Protein AF-A0A2R6S3F4-F1 (afdb_monomer_lite)

pLDDT: mean 71.18, std 17.26, range [42.47, 95.56]

Radius of gyration: 35.13 Å; chains: 1; bounding box: 87×51×74 Å

Organism: NCBI:txid98765

Structure (mmCIF, N/CA/C/O backbone):
data_AF-A0A2R6S3F4-F1
#
_entry.id   AF-A0A2R6S3F4-F1
#
loop_
_atom_site.group_PDB
_atom_site.id
_atom_site.type_symbol
_atom_site.label_atom_id
_atom_site.label_alt_id
_atom_site.label_comp_id
_atom_site.label_asym_id
_atom_site.label_entity_id
_atom_site.label_seq_id
_atom_site.pdbx_PDB_ins_code
_atom_site.Cartn_x
_atom_site.Cartn_y
_atom_site.Cartn_z
_atom_site.occupancy
_atom_site.B_iso_or_equiv
_atom_site.auth_seq_id
_atom_site.auth_comp_id
_atom_site.auth_asym_id
_atom_site.auth_atom_id
_atom_site.pdbx_PDB_model_num
ATOM 1 N N . MET A 1 1 ? -9.128 -18.651 44.491 1.00 47.34 1 MET A N 1
ATOM 2 C CA . MET A 1 1 ? -7.875 -19.190 45.064 1.00 47.34 1 MET A CA 1
ATOM 3 C C . MET A 1 1 ? -7.322 -20.250 44.126 1.00 47.34 1 MET A C 1
ATOM 5 O O . MET A 1 1 ? -7.982 -21.267 43.969 1.00 47.34 1 MET A O 1
ATOM 9 N N . ARG A 1 2 ? -6.180 -19.980 43.480 1.00 47.69 2 ARG A N 1
ATOM 10 C CA . ARG A 1 2 ? -5.185 -20.945 42.964 1.00 47.69 2 ARG A CA 1
ATOM 11 C C . ARG A 1 2 ? -4.069 -20.136 42.293 1.00 47.69 2 ARG A C 1
ATOM 13 O O . ARG A 1 2 ? -4.040 -19.945 41.086 1.00 47.69 2 ARG A O 1
ATOM 20 N N . ALA A 1 3 ? -3.224 -19.573 43.148 1.00 48.88 3 ALA A N 1
ATOM 21 C CA . ALA A 1 3 ? -1.891 -19.110 42.804 1.00 48.88 3 ALA A CA 1
ATOM 22 C C . ALA A 1 3 ? -0.954 -20.309 42.968 1.00 48.88 3 ALA A C 1
ATOM 24 O O . ALA A 1 3 ? -1.035 -20.921 44.026 1.00 48.88 3 ALA A O 1
ATOM 25 N N . THR A 1 4 ? -0.146 -20.630 41.949 1.00 57.09 4 THR A N 1
ATOM 26 C CA . THR A 1 4 ? 1.167 -21.321 42.016 1.00 57.09 4 THR A CA 1
ATOM 27 C C . THR A 1 4 ? 1.504 -21.925 40.651 1.00 57.09 4 THR A C 1
ATOM 29 O O . THR A 1 4 ? 1.215 -23.095 40.428 1.00 57.09 4 THR A O 1
ATOM 32 N N . THR A 1 5 ? 2.113 -21.142 39.754 1.00 52.09 5 THR A N 1
ATOM 33 C CA . THR A 1 5 ? 2.973 -21.645 38.650 1.00 52.09 5 THR A CA 1
ATOM 34 C C . THR A 1 5 ? 3.764 -20.503 37.991 1.00 52.09 5 THR A C 1
ATOM 36 O O . THR A 1 5 ? 3.994 -20.466 36.790 1.00 52.09 5 THR A O 1
ATOM 39 N N . ILE A 1 6 ? 4.205 -19.541 38.799 1.00 55.09 6 ILE A N 1
ATOM 40 C CA . ILE A 1 6 ? 5.347 -18.677 38.475 1.00 55.09 6 ILE A CA 1
ATOM 41 C C . ILE A 1 6 ? 6.518 -19.307 39.245 1.00 55.09 6 ILE A C 1
ATOM 43 O O . ILE A 1 6 ? 6.277 -19.818 40.335 1.00 55.09 6 ILE A O 1
ATOM 47 N N . ILE A 1 7 ? 7.748 -19.260 38.718 1.00 55.75 7 ILE A N 1
ATOM 48 C CA . ILE A 1 7 ? 9.002 -19.842 39.264 1.00 55.75 7 ILE A CA 1
ATOM 49 C C . ILE A 1 7 ? 9.373 -21.214 38.653 1.00 55.75 7 ILE A C 1
ATOM 51 O O . ILE A 1 7 ? 9.397 -22.218 39.355 1.00 55.75 7 ILE A O 1
ATOM 55 N N . SER A 1 8 ? 9.706 -21.292 37.354 1.00 51.81 8 SER A N 1
ATOM 56 C CA . SER A 1 8 ? 10.643 -22.345 36.880 1.00 51.81 8 SER A CA 1
ATOM 57 C C . SER A 1 8 ? 11.228 -22.185 35.465 1.00 51.81 8 SER A C 1
ATOM 59 O O . SER A 1 8 ? 11.649 -23.165 34.864 1.00 51.81 8 SER A O 1
ATOM 61 N N . THR A 1 9 ? 11.280 -20.988 34.876 1.00 49.00 9 THR A N 1
ATOM 62 C CA . THR A 1 9 ? 11.873 -20.826 33.524 1.00 49.00 9 THR A CA 1
ATOM 63 C C . THR A 1 9 ? 12.786 -19.608 33.394 1.00 49.00 9 THR A C 1
ATOM 65 O O . THR A 1 9 ? 13.054 -19.142 32.295 1.00 49.00 9 THR A O 1
ATOM 68 N N . PHE A 1 10 ? 13.314 -19.108 34.516 1.00 51.91 10 PHE A N 1
ATOM 69 C CA . PHE A 1 10 ? 14.198 -17.933 34.554 1.00 51.91 10 PHE A CA 1
ATOM 70 C C . PHE A 1 10 ? 15.705 -18.255 34.618 1.00 51.91 10 PHE A C 1
ATOM 72 O O . PHE A 1 10 ? 16.502 -17.342 34.797 1.00 51.91 10 PHE A O 1
ATOM 79 N N . CYS A 1 11 ? 16.127 -19.520 34.491 1.00 51.44 11 CYS A N 1
ATOM 80 C CA . CYS A 1 11 ? 17.482 -19.912 34.915 1.00 51.44 11 CYS A CA 1
ATOM 81 C C . CYS A 1 11 ? 18.413 -20.539 33.872 1.00 51.44 11 CYS A C 1
ATOM 83 O O . CYS A 1 11 ? 19.518 -20.917 34.246 1.00 51.44 11 CYS A O 1
ATOM 85 N N . VAL A 1 12 ? 18.055 -20.669 32.592 1.00 51.59 12 VAL A N 1
ATOM 86 C CA . VAL A 1 12 ? 18.976 -21.322 31.643 1.00 51.59 12 VAL A CA 1
ATOM 87 C C . VAL A 1 12 ? 18.868 -20.724 30.246 1.00 51.59 12 VAL A C 1
ATOM 89 O O . VAL A 1 12 ? 18.217 -21.307 29.394 1.00 51.59 12 VAL A O 1
ATOM 92 N N . LEU A 1 13 ? 19.494 -19.566 30.009 1.00 50.88 13 LEU A N 1
ATOM 93 C CA . LEU A 1 13 ? 20.331 -19.351 28.811 1.00 50.88 13 LEU A CA 1
ATOM 94 C C . LEU A 1 13 ? 21.096 -18.015 28.867 1.00 50.88 13 LEU A C 1
ATOM 96 O O . LEU A 1 13 ? 21.152 -17.244 27.915 1.00 50.88 13 LEU A O 1
ATOM 100 N N . ALA A 1 14 ? 21.736 -17.746 30.003 1.00 51.44 14 ALA A N 1
ATOM 101 C CA . ALA A 1 14 ? 22.893 -16.865 30.034 1.00 51.44 14 ALA A CA 1
ATOM 102 C C . ALA A 1 14 ? 24.085 -17.640 29.454 1.00 51.44 14 ALA A C 1
ATOM 104 O O . ALA A 1 14 ? 24.855 -18.226 30.204 1.00 51.44 14 ALA A O 1
ATOM 105 N N . CYS A 1 15 ? 24.216 -17.698 28.128 1.00 47.31 15 CYS A N 1
ATOM 106 C CA . CYS A 1 15 ? 25.413 -18.227 27.481 1.00 47.31 15 CYS A CA 1
ATOM 107 C C . CYS A 1 15 ? 25.662 -17.538 26.133 1.00 47.31 15 CYS A C 1
ATOM 109 O O . CYS A 1 15 ? 24.818 -17.560 25.245 1.00 47.31 15 CYS A O 1
ATOM 111 N N . THR A 1 16 ? 26.890 -17.020 26.009 1.00 51.84 16 THR A N 1
ATOM 112 C CA . THR A 1 16 ? 27.697 -16.902 24.778 1.00 51.84 16 THR A CA 1
ATOM 113 C C . THR A 1 16 ? 27.259 -15.823 23.778 1.00 51.84 16 THR A C 1
ATOM 115 O O . THR A 1 16 ? 26.346 -16.024 22.994 1.00 51.84 16 THR A O 1
ATOM 118 N N . ILE A 1 17 ? 27.801 -14.599 23.826 1.00 55.69 17 ILE A N 1
ATOM 119 C CA . ILE A 1 17 ? 29.176 -14.215 23.430 1.00 55.69 17 ILE A CA 1
ATOM 120 C C . ILE A 1 17 ? 29.493 -14.688 22.007 1.00 55.69 17 ILE A C 1
ATOM 122 O O . ILE A 1 17 ? 29.961 -15.809 21.837 1.00 55.69 17 ILE A O 1
ATOM 126 N N . TYR A 1 18 ? 29.320 -13.815 21.009 1.00 45.59 18 TYR A N 1
ATOM 127 C CA . TYR A 1 18 ? 30.178 -13.828 19.820 1.00 45.59 18 TYR A CA 1
ATOM 128 C C . TYR A 1 18 ? 30.114 -12.490 19.065 1.00 45.59 18 TYR A C 1
ATOM 130 O O . TYR A 1 18 ? 29.197 -12.233 18.291 1.00 45.59 18 TYR A O 1
ATOM 138 N N . SER A 1 19 ? 31.114 -11.637 19.291 1.00 57.56 19 SER A N 1
ATOM 139 C CA . SER A 1 19 ? 31.492 -10.566 18.363 1.00 57.56 19 SER A CA 1
ATOM 140 C C . SER A 1 19 ? 32.632 -11.076 17.486 1.00 57.56 19 SER A C 1
ATOM 142 O O . SER A 1 19 ? 33.604 -11.591 18.041 1.00 57.56 19 SER A O 1
ATOM 144 N N . PRO A 1 20 ? 32.619 -10.842 16.167 1.00 51.84 20 PRO A N 1
ATOM 145 C CA . PRO A 1 20 ? 33.845 -10.7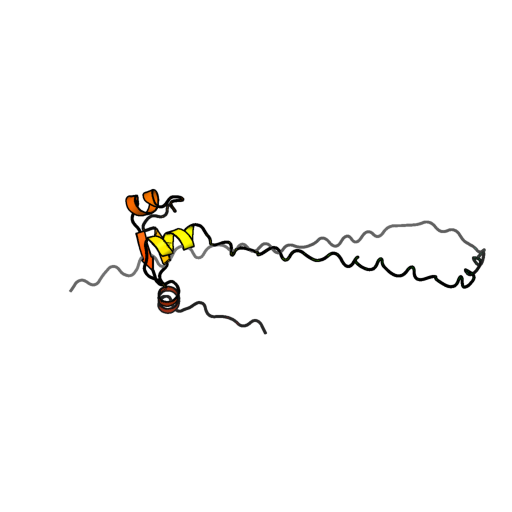96 15.395 1.00 51.84 20 PRO A CA 1
ATOM 146 C C . PRO A 1 20 ? 34.163 -9.346 15.018 1.00 51.84 20 PRO A C 1
ATOM 148 O O . PRO A 1 20 ? 33.474 -8.706 14.226 1.00 51.84 20 PRO A O 1
ATOM 151 N N . ALA A 1 21 ? 35.239 -8.838 15.618 1.00 51.12 21 ALA A N 1
ATOM 152 C CA . ALA A 1 21 ? 35.952 -7.661 15.156 1.00 51.12 21 ALA A CA 1
ATOM 153 C C . ALA A 1 21 ? 36.703 -8.017 13.864 1.00 51.12 21 ALA A C 1
ATOM 155 O O . ALA A 1 21 ? 37.584 -8.878 13.868 1.00 51.12 21 ALA A O 1
ATOM 156 N N . SER A 1 22 ? 36.370 -7.355 12.760 1.00 48.06 22 SER A N 1
ATOM 157 C CA . SER A 1 22 ? 37.106 -7.493 11.503 1.00 48.06 22 SER A CA 1
ATOM 158 C C . SER A 1 22 ? 38.378 -6.649 11.564 1.00 48.06 22 SER A C 1
ATOM 160 O O . SER A 1 22 ? 38.360 -5.447 11.306 1.00 48.06 22 SER A O 1
ATOM 162 N N . ALA A 1 23 ? 39.486 -7.289 11.933 1.00 50.88 23 ALA A N 1
ATOM 163 C CA . ALA A 1 23 ? 40.829 -6.744 11.798 1.00 50.88 23 ALA A CA 1
ATOM 164 C C . ALA A 1 23 ? 41.234 -6.710 10.312 1.00 50.88 23 ALA A C 1
ATOM 166 O O . ALA A 1 23 ? 41.265 -7.744 9.646 1.00 50.88 23 ALA A O 1
ATOM 167 N N . LEU A 1 24 ? 41.557 -5.525 9.789 1.00 53.56 24 LEU A N 1
ATOM 168 C CA . LEU A 1 24 ? 42.214 -5.369 8.489 1.00 53.56 24 LEU A CA 1
ATOM 169 C C . LEU A 1 24 ? 43.731 -5.560 8.667 1.00 53.56 24 LEU A C 1
ATOM 171 O O . LEU A 1 24 ? 44.308 -4.945 9.567 1.00 53.56 24 LEU A O 1
ATOM 175 N N . PRO A 1 25 ? 44.402 -6.378 7.837 1.00 49.38 25 PRO A N 1
ATOM 176 C CA . PRO A 1 25 ? 45.842 -6.553 7.931 1.00 49.38 25 PRO A CA 1
ATOM 177 C C . PRO A 1 25 ? 46.584 -5.330 7.377 1.00 49.38 25 PRO A C 1
ATOM 179 O O . PRO A 1 25 ? 46.492 -4.995 6.195 1.00 49.38 25 PRO A O 1
ATOM 182 N N . SER A 1 26 ? 47.370 -4.700 8.252 1.00 50.59 26 SER A N 1
ATOM 183 C CA . SER A 1 26 ? 48.486 -3.825 7.894 1.00 50.59 26 SER A CA 1
ATOM 184 C C . SER A 1 26 ? 49.484 -4.600 7.045 1.00 50.59 26 SER A C 1
ATOM 186 O O . SER A 1 26 ? 50.165 -5.491 7.551 1.00 50.59 26 SER A O 1
ATOM 188 N N . ASN A 1 27 ? 49.612 -4.247 5.768 1.00 48.81 27 ASN A N 1
ATOM 189 C CA . ASN A 1 27 ? 50.694 -4.769 4.945 1.00 48.81 27 ASN A CA 1
ATOM 190 C C . ASN A 1 27 ? 51.917 -3.855 5.071 1.00 48.81 27 ASN A C 1
ATOM 192 O O . ASN A 1 27 ? 52.146 -2.941 4.279 1.00 48.81 27 ASN A O 1
ATOM 196 N N . SER A 1 28 ? 52.685 -4.109 6.128 1.00 55.12 28 SER A N 1
ATOM 197 C CA . SER A 1 28 ? 54.033 -3.590 6.339 1.00 55.12 28 SER A CA 1
ATOM 198 C C . SER A 1 28 ? 55.013 -4.390 5.478 1.00 55.12 28 SER A C 1
ATOM 200 O O . SER A 1 28 ? 55.577 -5.384 5.925 1.00 55.12 28 SER A O 1
ATOM 202 N N . GLY A 1 29 ? 55.206 -3.971 4.229 1.00 42.47 29 GLY A N 1
ATOM 203 C CA . GLY A 1 29 ? 56.213 -4.532 3.328 1.00 42.47 29 GLY A CA 1
ATOM 204 C C . GLY A 1 29 ? 57.456 -3.652 3.264 1.00 42.47 29 GLY A C 1
ATOM 205 O O . GLY A 1 29 ? 57.596 -2.852 2.346 1.00 42.47 29 GLY A O 1
ATOM 206 N N . SER A 1 30 ? 58.345 -3.787 4.248 1.00 50.50 30 SER A N 1
ATOM 207 C CA . SER A 1 30 ? 59.736 -3.326 4.142 1.00 50.50 30 SER A CA 1
ATOM 208 C C . SER A 1 30 ? 60.600 -4.437 3.529 1.00 50.50 30 SER A C 1
ATOM 210 O O . SER A 1 30 ? 60.266 -5.602 3.736 1.00 50.50 30 SER A O 1
ATOM 212 N N . LEU A 1 31 ? 61.715 -4.043 2.888 1.00 47.25 31 LEU A N 1
ATOM 213 C CA . LEU A 1 31 ? 62.876 -4.805 2.362 1.00 47.25 31 LEU A CA 1
ATOM 214 C C . LEU A 1 31 ? 62.986 -4.680 0.826 1.00 47.25 31 LEU A C 1
ATOM 216 O O . LEU A 1 31 ? 62.019 -4.927 0.125 1.00 47.25 31 LEU A O 1
ATOM 220 N N . ALA A 1 32 ? 64.114 -4.392 0.178 1.00 48.75 32 ALA A N 1
ATOM 221 C CA . ALA A 1 32 ? 65.408 -3.825 0.535 1.00 48.75 32 ALA A CA 1
ATOM 222 C C . ALA A 1 32 ? 66.167 -3.563 -0.794 1.00 48.75 32 ALA A C 1
ATOM 224 O O . ALA A 1 32 ? 65.980 -4.291 -1.763 1.00 48.75 32 ALA A O 1
ATOM 225 N N . ALA A 1 33 ? 67.077 -2.583 -0.772 1.00 46.34 33 ALA A N 1
ATOM 226 C CA . ALA A 1 33 ? 68.320 -2.487 -1.554 1.00 46.34 33 ALA A CA 1
ATOM 227 C C . ALA A 1 33 ? 68.291 -2.389 -3.100 1.00 46.34 33 ALA A C 1
ATOM 229 O O . ALA A 1 33 ? 68.109 -3.373 -3.811 1.00 46.34 33 ALA A O 1
ATOM 230 N N . ARG A 1 34 ? 68.746 -1.233 -3.611 1.00 44.44 34 ARG A N 1
ATOM 231 C CA . ARG A 1 34 ? 69.938 -1.121 -4.485 1.00 44.44 34 ARG A CA 1
ATOM 232 C C . ARG A 1 34 ? 70.310 0.353 -4.691 1.00 44.44 34 ARG A C 1
ATOM 234 O O . ARG A 1 34 ? 69.510 1.127 -5.200 1.00 44.44 34 ARG A O 1
ATOM 241 N N . ALA A 1 35 ? 71.526 0.728 -4.296 1.00 52.47 35 ALA A N 1
ATOM 242 C CA . ALA A 1 35 ? 72.138 1.992 -4.704 1.00 52.47 35 ALA A CA 1
ATOM 243 C C . ALA A 1 35 ? 72.660 1.872 -6.146 1.00 52.47 35 ALA A C 1
ATOM 245 O O . ALA A 1 35 ? 73.136 0.801 -6.532 1.00 52.47 35 ALA A O 1
ATOM 246 N N . PRO A 1 36 ? 72.590 2.958 -6.932 1.00 47.53 36 PRO A N 1
ATOM 247 C CA . PRO A 1 36 ? 73.837 3.532 -7.439 1.00 47.53 36 PRO A CA 1
ATOM 248 C C . PRO A 1 36 ? 73.843 5.076 -7.455 1.00 47.53 36 PRO A C 1
ATOM 250 O O . PRO A 1 36 ? 72.855 5.737 -7.761 1.00 47.53 36 PRO A O 1
ATOM 253 N N . SER A 1 37 ? 74.997 5.645 -7.121 1.00 51.38 37 SER A N 1
ATOM 254 C CA . SER A 1 37 ? 75.422 7.034 -7.359 1.00 51.38 37 SER A CA 1
ATOM 255 C C . SER A 1 37 ? 75.846 7.245 -8.833 1.00 51.38 37 SER A C 1
ATOM 257 O O . SER A 1 37 ? 75.966 6.260 -9.559 1.00 51.38 37 SER A O 1
ATOM 259 N N . PRO A 1 38 ? 76.246 8.453 -9.287 1.00 50.78 38 PRO A N 1
ATOM 260 C CA . PRO A 1 38 ? 75.681 9.794 -9.118 1.00 50.78 38 PRO A CA 1
ATOM 261 C C . PRO A 1 38 ? 75.278 10.441 -10.475 1.00 50.78 38 PRO A C 1
ATOM 263 O O . PRO A 1 38 ? 75.670 9.986 -11.540 1.00 50.78 38 PRO A O 1
ATOM 266 N N . SER A 1 39 ? 74.559 11.568 -10.387 1.00 59.19 39 SER A N 1
ATOM 267 C CA . SER A 1 39 ? 74.558 12.733 -11.299 1.00 59.19 39 SER A CA 1
ATOM 268 C C . SER A 1 39 ? 74.474 12.518 -12.822 1.00 59.19 39 SER A C 1
ATOM 270 O O . SER A 1 39 ? 75.454 12.166 -13.464 1.00 59.19 39 SER A O 1
ATOM 272 N N . ILE A 1 40 ? 73.333 12.907 -13.404 1.00 54.12 40 ILE A N 1
ATOM 273 C CA . ILE A 1 40 ? 73.204 13.972 -14.422 1.00 54.12 40 ILE A CA 1
ATOM 274 C C . ILE A 1 40 ? 71.706 14.296 -14.504 1.00 54.12 40 ILE A C 1
ATOM 276 O O . ILE A 1 40 ? 70.901 13.496 -14.978 1.00 54.12 40 ILE A O 1
ATOM 280 N N . VAL A 1 41 ? 71.302 15.469 -14.010 1.00 59.94 41 VAL A N 1
ATOM 281 C CA . VAL A 1 41 ? 69.948 15.979 -14.254 1.00 59.94 41 VAL A CA 1
ATOM 282 C C . VAL A 1 41 ? 69.953 16.597 -15.645 1.00 59.94 41 VAL A C 1
ATOM 284 O O . VAL A 1 41 ? 70.367 17.740 -15.827 1.00 59.94 41 VAL A O 1
ATOM 287 N N . ALA A 1 42 ? 69.485 15.850 -16.640 1.00 58.22 42 ALA A N 1
ATOM 288 C CA . ALA A 1 42 ? 69.022 16.466 -17.872 1.00 58.22 42 ALA A CA 1
ATOM 289 C C . ALA A 1 42 ? 67.756 17.261 -17.524 1.00 58.22 42 ALA A C 1
ATOM 291 O O . ALA A 1 42 ? 66.700 16.690 -17.248 1.00 58.22 42 ALA A O 1
ATOM 292 N N . ARG A 1 43 ? 67.870 18.591 -17.456 1.00 64.56 43 ARG A N 1
ATOM 293 C CA . ARG A 1 43 ? 66.712 19.468 -17.269 1.00 64.56 43 ARG A CA 1
ATOM 294 C C . ARG A 1 43 ? 65.799 19.273 -18.479 1.00 64.56 43 ARG A C 1
ATOM 296 O O . ARG A 1 43 ? 66.173 19.641 -19.590 1.00 64.56 43 ARG A O 1
ATOM 303 N N . ALA A 1 44 ? 64.636 18.661 -18.263 1.00 59.62 44 ALA A N 1
ATOM 304 C CA . ALA A 1 44 ? 63.641 18.488 -19.312 1.00 59.62 44 ALA A CA 1
ATOM 305 C C . ALA A 1 44 ? 63.302 19.860 -19.933 1.00 59.62 44 ALA A C 1
ATOM 307 O O . ALA A 1 44 ? 63.218 20.847 -19.187 1.00 59.62 44 ALA A O 1
ATOM 308 N N . PRO A 1 45 ? 63.106 19.952 -21.262 1.00 62.06 45 PRO A N 1
ATOM 309 C CA . PRO A 1 45 ? 62.601 21.169 -21.878 1.00 62.06 45 PRO A CA 1
ATOM 310 C C . PRO A 1 45 ? 61.292 21.540 -21.183 1.00 62.06 45 PRO A C 1
ATOM 312 O O . PRO A 1 45 ? 60.388 20.711 -21.073 1.00 62.06 45 PRO A O 1
ATOM 315 N N . GLN A 1 46 ? 61.201 22.762 -20.660 1.00 63.38 46 GLN A N 1
ATOM 316 C CA . GLN A 1 46 ? 59.935 23.232 -20.112 1.00 63.38 46 GLN A CA 1
ATOM 317 C C . GLN A 1 46 ? 58.923 23.289 -21.261 1.00 63.38 46 GLN A C 1
ATOM 319 O O . GLN A 1 46 ? 59.277 23.802 -22.328 1.00 63.38 46 GLN A O 1
ATOM 324 N N . PRO A 1 47 ? 57.697 22.763 -21.089 1.00 60.22 47 PRO A N 1
ATOM 325 C CA . PRO A 1 47 ? 56.687 22.890 -22.123 1.00 60.22 47 PRO A 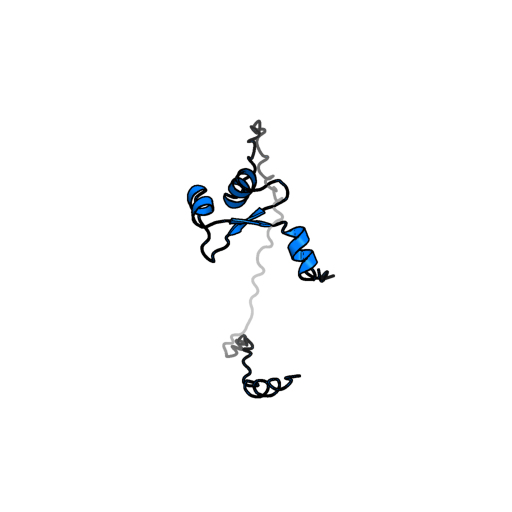CA 1
ATOM 326 C C . PRO A 1 47 ? 56.459 24.381 -22.361 1.00 60.22 47 PRO A C 1
ATOM 328 O O . PRO A 1 47 ? 56.155 25.133 -21.432 1.00 60.22 47 PRO A O 1
ATOM 331 N N . SER A 1 48 ? 56.658 24.817 -23.605 1.00 62.09 48 SER A N 1
ATOM 332 C CA . SER A 1 48 ? 56.248 26.149 -24.022 1.00 62.09 48 SER A CA 1
ATOM 333 C C . SER A 1 48 ? 54.759 26.294 -23.724 1.00 62.09 48 SER A C 1
ATOM 335 O O . SER A 1 48 ? 53.994 25.333 -23.845 1.00 62.09 48 SER A O 1
ATOM 337 N N . SER A 1 49 ? 54.351 27.479 -23.277 1.00 59.78 49 SER A N 1
ATOM 338 C CA . SER A 1 49 ? 52.962 27.828 -22.997 1.00 59.78 49 SER A CA 1
ATOM 339 C C . SER A 1 49 ? 52.143 27.807 -24.290 1.00 59.78 49 SER A C 1
ATOM 341 O O . SER A 1 49 ? 51.775 28.835 -24.856 1.00 59.78 49 SER A O 1
ATOM 343 N N . ALA A 1 50 ? 51.845 26.609 -24.784 1.00 60.44 50 ALA A N 1
ATOM 344 C CA . ALA A 1 50 ? 50.814 26.408 -25.770 1.00 60.44 50 ALA A CA 1
ATOM 345 C C . ALA A 1 50 ? 49.520 26.891 -25.118 1.00 60.44 50 ALA A C 1
ATOM 347 O O . ALA A 1 50 ? 49.077 26.336 -24.110 1.00 60.44 50 ALA A O 1
ATOM 348 N N . ARG A 1 51 ? 48.956 27.976 -25.661 1.00 60.59 51 ARG A N 1
ATOM 349 C CA . ARG A 1 51 ? 47.610 28.443 -25.330 1.00 60.59 51 ARG A CA 1
ATOM 350 C C . ARG A 1 51 ? 46.706 27.216 -25.345 1.00 60.59 51 ARG A C 1
ATOM 352 O O . ARG A 1 51 ? 46.454 26.649 -26.407 1.00 60.59 51 ARG A O 1
ATOM 359 N N . ARG A 1 52 ? 46.263 26.787 -24.165 1.00 59.41 52 ARG A N 1
ATOM 360 C CA . ARG A 1 52 ? 45.282 25.722 -24.026 1.00 59.41 52 ARG A CA 1
ATOM 361 C C . ARG A 1 52 ? 44.026 26.238 -24.714 1.00 59.41 52 ARG A C 1
ATOM 363 O O . ARG A 1 52 ? 43.348 27.115 -24.193 1.00 59.41 52 ARG A O 1
ATOM 370 N N . MET A 1 53 ? 43.754 25.776 -25.932 1.00 64.75 53 MET A N 1
ATOM 371 C CA . MET A 1 53 ? 42.395 25.855 -26.442 1.00 64.75 53 MET A CA 1
ATOM 372 C C . MET A 1 53 ? 41.602 24.891 -25.573 1.00 64.75 53 MET A C 1
ATOM 374 O O . MET A 1 53 ? 41.610 23.685 -25.812 1.00 64.75 53 MET A O 1
ATOM 378 N N . GLU A 1 54 ? 40.976 25.407 -24.514 1.00 65.06 54 GLU A N 1
ATOM 379 C CA . GLU A 1 54 ? 39.852 24.724 -23.891 1.00 65.06 54 GLU A CA 1
ATOM 380 C C . GLU A 1 54 ? 38.830 24.469 -25.007 1.00 65.06 54 GLU A C 1
ATOM 382 O O . GLU A 1 54 ? 38.107 25.371 -25.438 1.00 65.06 54 GLU A O 1
ATOM 387 N N . ALA A 1 55 ? 38.805 23.240 -25.526 1.00 67.44 55 ALA A N 1
ATOM 388 C CA . ALA A 1 55 ? 37.724 22.787 -26.377 1.00 67.44 55 ALA A CA 1
ATOM 389 C C . ALA A 1 55 ? 36.448 22.898 -25.538 1.00 67.44 55 ALA A C 1
ATOM 391 O O . ALA A 1 55 ? 36.273 22.178 -24.553 1.00 67.44 55 ALA A O 1
ATOM 392 N N . ARG A 1 56 ? 35.595 23.872 -25.871 1.00 69.50 56 ARG A N 1
ATOM 393 C CA . ARG A 1 56 ? 34.309 24.051 -25.198 1.00 69.50 56 ARG A CA 1
ATOM 394 C C . ARG A 1 56 ? 33.529 22.745 -25.313 1.00 69.50 56 ARG A C 1
ATOM 396 O O . ARG A 1 56 ? 33.433 22.179 -26.401 1.00 69.50 56 ARG A O 1
ATOM 403 N N . ALA A 1 57 ? 33.001 22.281 -24.182 1.00 72.00 57 ALA A N 1
ATOM 404 C CA . ALA A 1 57 ? 32.184 21.079 -24.132 1.00 72.00 57 ALA A CA 1
ATOM 405 C C . ALA A 1 57 ? 31.042 21.171 -25.165 1.00 72.00 57 ALA A C 1
ATOM 407 O O . ALA A 1 57 ? 30.489 22.260 -25.355 1.00 72.00 57 ALA A O 1
ATOM 408 N N . PRO A 1 58 ? 30.691 20.064 -25.842 1.00 71.25 58 PRO A N 1
ATOM 409 C CA . PRO A 1 58 ? 29.610 20.065 -26.816 1.00 71.25 58 PRO A CA 1
ATOM 410 C C . PRO A 1 58 ? 28.315 20.544 -26.154 1.00 71.25 58 PRO A C 1
ATOM 412 O O . PRO A 1 58 ? 27.881 20.016 -25.130 1.00 71.25 58 PRO A O 1
ATOM 415 N N . MET A 1 59 ? 27.719 21.586 -26.733 1.00 73.38 59 MET A N 1
ATOM 416 C CA . MET A 1 59 ? 26.467 22.158 -26.252 1.00 73.38 59 MET A CA 1
ATOM 417 C C . MET A 1 59 ? 25.325 21.210 -26.643 1.00 73.38 59 MET A C 1
ATOM 419 O O . MET A 1 59 ? 25.272 20.799 -27.806 1.00 73.38 59 MET A O 1
ATOM 423 N N . PRO A 1 60 ? 24.420 20.834 -25.720 1.00 71.50 60 PRO A N 1
ATOM 424 C CA . PRO A 1 60 ? 23.306 19.963 -26.063 1.00 71.50 60 PRO A CA 1
ATOM 425 C C . PRO A 1 60 ? 22.464 20.640 -27.148 1.00 71.50 60 PRO A C 1
ATOM 427 O O . PRO A 1 60 ? 22.031 21.783 -26.990 1.00 71.50 60 PRO A O 1
ATOM 430 N N . SER A 1 61 ? 22.264 19.943 -28.266 1.00 72.44 61 SER A N 1
ATOM 431 C CA . SER A 1 61 ? 21.423 20.419 -29.359 1.00 72.44 61 SER A CA 1
ATOM 432 C C . SER A 1 61 ? 20.014 20.688 -28.833 1.00 72.44 61 SER A C 1
ATOM 434 O O . SER A 1 61 ? 19.480 19.909 -28.036 1.00 72.44 61 SER A O 1
ATOM 436 N N . ALA A 1 62 ? 19.415 21.799 -29.275 1.00 66.88 62 ALA A N 1
ATOM 437 C CA . ALA A 1 62 ? 18.046 22.205 -28.962 1.00 66.88 62 ALA A CA 1
ATOM 438 C C . ALA A 1 62 ? 17.038 21.228 -29.594 1.00 66.88 62 ALA A C 1
ATOM 440 O O . ALA A 1 62 ? 16.324 21.533 -30.542 1.00 66.88 62 ALA A O 1
ATOM 441 N N . SER A 1 63 ? 17.025 20.004 -29.084 1.00 69.12 63 SER A N 1
ATOM 442 C CA . SER A 1 63 ? 16.064 18.974 -29.425 1.00 69.12 63 SER A CA 1
ATOM 443 C C . SER A 1 63 ? 14.819 19.286 -28.611 1.00 69.12 63 SER A C 1
ATOM 445 O O . SER A 1 63 ? 14.897 19.317 -27.381 1.00 69.12 63 SER A O 1
ATOM 447 N N . LEU A 1 64 ? 13.686 19.538 -29.270 1.00 68.44 64 LEU A N 1
ATOM 448 C CA . LEU A 1 64 ? 12.389 19.662 -28.604 1.00 68.44 64 LEU A CA 1
ATOM 449 C C . LEU A 1 64 ? 12.161 18.390 -27.778 1.00 68.44 64 LEU A C 1
ATOM 451 O O . LEU A 1 64 ? 11.850 17.325 -28.313 1.00 68.44 64 LEU A O 1
ATOM 455 N N . LYS A 1 65 ? 12.405 18.476 -26.466 1.00 68.62 65 LYS A N 1
ATOM 456 C CA . LYS A 1 65 ? 12.280 17.338 -25.561 1.00 68.62 65 LYS A CA 1
ATOM 457 C C . LYS A 1 65 ? 10.801 16.992 -25.482 1.00 68.62 65 LYS A C 1
ATOM 459 O O . LYS A 1 65 ? 10.040 17.675 -24.802 1.00 68.62 65 LYS A O 1
ATOM 464 N N . LYS A 1 66 ? 10.386 15.933 -26.182 1.00 72.12 66 LYS A N 1
ATOM 465 C CA . LYS A 1 66 ? 9.062 15.337 -26.000 1.00 72.12 66 LYS A CA 1
ATOM 466 C C . LYS A 1 66 ? 8.992 14.880 -24.544 1.00 72.12 66 LYS A C 1
ATOM 468 O O . LYS A 1 66 ? 9.664 13.919 -24.168 1.00 72.12 66 LYS A O 1
ATOM 473 N N . LYS A 1 67 ? 8.267 15.632 -23.713 1.00 72.81 67 LYS A N 1
ATOM 474 C CA . LYS A 1 67 ? 8.095 15.341 -22.290 1.00 72.81 67 LYS A CA 1
ATOM 475 C C . LYS A 1 67 ? 7.394 13.985 -22.207 1.00 72.81 67 LYS A C 1
ATOM 477 O O . LYS A 1 67 ? 6.233 13.870 -22.582 1.00 72.81 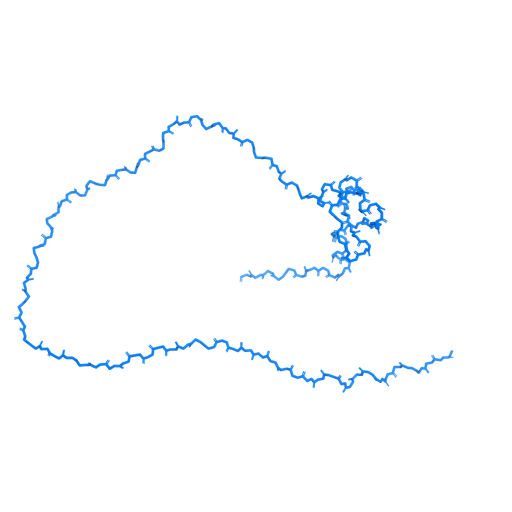67 LYS A O 1
ATOM 482 N N . ARG A 1 68 ? 8.134 12.937 -21.843 1.00 75.81 68 ARG A N 1
ATOM 483 C CA . ARG A 1 68 ? 7.543 11.629 -21.562 1.00 75.81 68 ARG A CA 1
ATOM 484 C C . ARG A 1 68 ? 6.904 11.727 -20.188 1.00 75.81 68 ARG A C 1
ATOM 486 O O . ARG A 1 68 ? 7.573 12.119 -19.234 1.00 75.81 68 ARG A O 1
ATOM 493 N N . GLU A 1 69 ? 5.618 11.430 -20.116 1.00 79.94 69 GLU A N 1
ATOM 494 C CA . GLU A 1 69 ? 4.925 11.324 -18.841 1.00 79.94 69 GLU A CA 1
ATOM 495 C C . GLU A 1 69 ? 5.392 10.044 -18.150 1.00 79.94 69 GLU A C 1
ATOM 497 O O . GLU A 1 69 ? 5.424 8.968 -18.749 1.00 79.94 69 GLU A O 1
ATOM 502 N N . GLN A 1 70 ? 5.840 10.186 -16.906 1.00 78.94 70 GLN A N 1
ATOM 503 C CA . GLN A 1 70 ? 6.207 9.059 -16.068 1.00 78.94 70 GLN A CA 1
ATOM 504 C C . GLN A 1 70 ? 4.965 8.661 -15.277 1.00 78.94 70 GLN A C 1
ATOM 506 O O . GLN A 1 70 ? 4.476 9.438 -14.459 1.00 78.94 70 GLN A O 1
ATOM 511 N N . HIS A 1 71 ? 4.448 7.461 -15.532 1.00 76.06 71 HIS A N 1
ATOM 512 C CA . HIS A 1 71 ? 3.383 6.902 -14.708 1.00 76.06 71 HIS A CA 1
ATOM 513 C C . HIS A 1 71 ? 3.935 6.528 -13.330 1.00 76.06 71 HIS A C 1
ATOM 515 O O . HIS A 1 71 ? 5.043 5.996 -13.216 1.00 76.06 71 HIS A O 1
ATOM 521 N N . VAL A 1 72 ? 3.150 6.803 -12.286 1.00 82.25 72 VAL A N 1
ATOM 522 C CA . VAL A 1 72 ? 3.436 6.334 -10.927 1.00 82.25 72 VAL A CA 1
ATOM 523 C C . VAL A 1 72 ? 3.349 4.812 -10.927 1.00 82.25 72 VAL A C 1
ATOM 525 O O . VAL 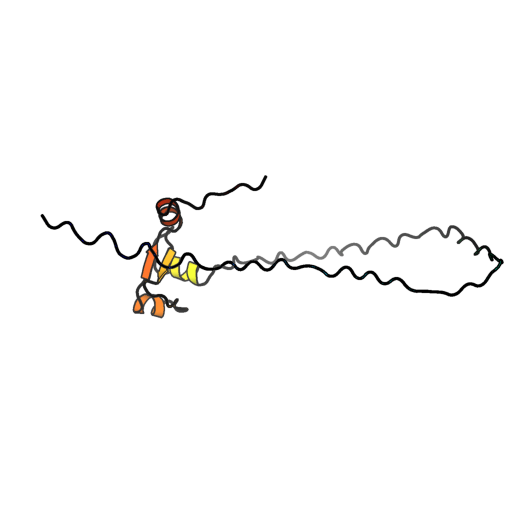A 1 72 ? 2.323 4.240 -11.294 1.00 82.25 72 VAL A O 1
ATOM 528 N N . ILE A 1 73 ? 4.440 4.159 -10.536 1.00 80.75 73 ILE A N 1
ATOM 529 C CA . ILE A 1 73 ? 4.473 2.711 -10.352 1.00 80.75 73 ILE A CA 1
ATOM 530 C C . ILE A 1 73 ? 3.842 2.438 -8.991 1.00 80.75 73 ILE A C 1
ATOM 532 O O . ILE A 1 73 ? 4.456 2.691 -7.959 1.00 80.75 73 ILE A O 1
ATOM 536 N N . VAL A 1 74 ? 2.600 1.968 -9.004 1.00 84.25 74 VAL A N 1
ATOM 537 C CA . VAL A 1 74 ? 1.908 1.500 -7.800 1.00 84.25 74 VAL A CA 1
ATOM 538 C C . VAL A 1 74 ? 2.276 0.034 -7.590 1.00 84.25 74 VAL A C 1
ATOM 540 O O . VAL A 1 74 ? 2.313 -0.733 -8.556 1.00 84.25 74 VAL A O 1
ATOM 543 N N . SER A 1 75 ? 2.572 -0.362 -6.351 1.00 86.50 75 SER A N 1
ATOM 544 C CA . SER A 1 75 ? 2.861 -1.764 -6.043 1.00 86.50 75 SER A CA 1
ATOM 545 C C . SER A 1 75 ? 1.609 -2.628 -6.248 1.00 86.50 75 SER A C 1
ATOM 547 O O . SER A 1 75 ? 0.478 -2.158 -6.104 1.00 86.50 75 SER A O 1
ATOM 549 N N . ALA A 1 76 ? 1.793 -3.910 -6.574 1.00 85.69 76 ALA A N 1
ATOM 550 C CA . ALA A 1 76 ? 0.668 -4.838 -6.714 1.00 85.69 76 ALA A CA 1
ATOM 551 C C . ALA A 1 76 ? -0.160 -4.926 -5.417 1.00 85.69 76 ALA A C 1
ATOM 553 O O . ALA A 1 76 ? -1.383 -4.984 -5.457 1.00 85.69 76 ALA A O 1
ATOM 554 N N . GLU A 1 77 ? 0.505 -4.859 -4.264 1.00 85.94 77 GLU A N 1
ATOM 555 C CA . GLU A 1 77 ? -0.119 -4.902 -2.937 1.00 85.94 77 GLU A CA 1
ATOM 556 C C . GLU A 1 77 ? -1.007 -3.682 -2.681 1.00 85.94 77 GLU A C 1
ATOM 558 O O . GLU A 1 77 ? -2.107 -3.807 -2.147 1.00 85.94 77 GLU A O 1
ATOM 563 N N . GLU A 1 78 ? -0.571 -2.498 -3.110 1.00 88.56 78 GLU A N 1
ATOM 564 C CA . GLU A 1 78 ? -1.351 -1.274 -2.959 1.00 88.56 78 GLU A CA 1
ATOM 565 C C . GLU A 1 78 ? -2.552 -1.254 -3.917 1.00 88.56 78 GLU A C 1
ATOM 567 O O . GLU A 1 78 ? -3.632 -0.786 -3.555 1.00 88.56 78 GLU A O 1
ATOM 572 N N . GLN A 1 79 ? -2.414 -1.830 -5.116 1.00 90.44 79 GLN A N 1
ATOM 573 C CA . GLN A 1 79 ? -3.551 -2.035 -6.020 1.00 90.44 79 GLN A CA 1
ATOM 574 C C . GLN A 1 79 ? -4.592 -2.986 -5.422 1.00 90.44 79 GLN A C 1
ATOM 576 O O . GLN A 1 79 ? -5.785 -2.697 -5.491 1.00 90.44 79 GLN A O 1
ATOM 581 N N . ILE A 1 80 ? -4.148 -4.085 -4.807 1.00 92.88 80 ILE A N 1
ATOM 582 C CA . ILE A 1 80 ? -5.031 -5.046 -4.136 1.00 92.88 80 ILE A CA 1
ATOM 583 C C . ILE A 1 80 ? -5.676 -4.402 -2.902 1.00 92.88 80 ILE A C 1
ATOM 585 O O . ILE A 1 80 ? -6.883 -4.529 -2.708 1.00 92.88 80 ILE A O 1
ATOM 589 N N . SER A 1 81 ? -4.914 -3.633 -2.120 1.00 93.75 81 SER A N 1
ATOM 590 C CA . SER A 1 81 ? -5.424 -2.904 -0.951 1.00 93.75 81 SER A CA 1
ATOM 591 C C . SER A 1 81 ? -6.571 -1.972 -1.329 1.00 93.75 81 SER A C 1
ATOM 593 O O . SER A 1 81 ? -7.611 -2.002 -0.687 1.00 93.75 81 SER A O 1
ATOM 595 N N . ARG A 1 82 ? -6.437 -1.216 -2.426 1.00 92.31 82 ARG A N 1
ATOM 596 C CA . ARG A 1 82 ? -7.495 -0.317 -2.927 1.00 92.31 82 ARG A CA 1
ATOM 597 C C . ARG A 1 82 ? -8.757 -1.047 -3.396 1.00 92.31 82 ARG A C 1
ATOM 599 O O . ARG A 1 82 ? -9.805 -0.417 -3.504 1.00 92.31 82 ARG A O 1
ATOM 606 N N . GLN A 1 83 ? -8.651 -2.330 -3.739 1.00 93.75 83 GLN A N 1
ATOM 607 C CA . GLN A 1 83 ? -9.778 -3.144 -4.202 1.00 93.75 83 GLN A CA 1
ATOM 608 C C . GLN A 1 83 ? -10.480 -3.875 -3.055 1.00 93.75 83 GLN A C 1
ATOM 610 O O . GLN A 1 83 ? -11.690 -4.073 -3.121 1.00 93.75 83 GLN A O 1
ATOM 615 N N . LEU A 1 84 ? -9.732 -4.277 -2.026 1.00 94.25 84 LEU A N 1
ATOM 616 C CA . LEU A 1 84 ? -10.234 -5.106 -0.929 1.00 94.25 84 LEU A CA 1
ATOM 617 C C . LEU A 1 84 ? -10.543 -4.322 0.350 1.00 94.25 84 LEU A C 1
ATOM 619 O O . LEU A 1 84 ? -11.397 -4.753 1.126 1.00 94.25 84 LEU A O 1
ATOM 623 N N . CYS A 1 85 ? -9.870 -3.192 0.567 1.00 95.38 85 CYS A N 1
ATOM 624 C CA . CYS A 1 85 ? -9.944 -2.408 1.794 1.00 95.38 85 CYS A CA 1
ATOM 625 C C . CYS A 1 85 ? -10.343 -0.946 1.524 1.00 95.38 85 CYS A C 1
ATOM 627 O O . CYS A 1 85 ? -9.990 -0.373 0.489 1.00 95.38 85 CYS A O 1
ATOM 629 N N . PRO A 1 86 ? -11.067 -0.306 2.459 1.00 93.81 86 PRO A N 1
ATOM 630 C CA . PRO A 1 86 ? -11.336 1.124 2.390 1.00 93.81 86 PRO A CA 1
ATOM 631 C C . PRO A 1 86 ? -10.047 1.929 2.601 1.00 93.81 86 PRO A C 1
ATOM 633 O O . PRO A 1 86 ? -9.183 1.559 3.389 1.00 93.81 86 PRO A O 1
ATOM 636 N N . THR A 1 87 ? -9.921 3.070 1.926 1.00 91.56 87 THR A N 1
ATOM 637 C CA . THR A 1 87 ? -8.808 4.010 2.159 1.00 91.56 87 THR A CA 1
ATOM 638 C C . THR A 1 87 ? -8.967 4.666 3.543 1.00 91.56 87 THR A C 1
ATOM 640 O O . THR A 1 87 ? -10.086 5.090 3.838 1.00 91.56 87 THR A O 1
ATOM 643 N N . PRO A 1 88 ? -7.914 4.797 4.384 1.00 89.69 88 PRO A N 1
ATOM 644 C CA . PRO A 1 88 ? -6.475 4.602 4.129 1.00 89.69 88 PRO A CA 1
ATOM 645 C C . PRO A 1 88 ? -5.904 3.223 4.521 1.00 89.69 88 PRO A C 1
ATOM 647 O O . PRO A 1 88 ? -4.688 3.077 4.623 1.00 89.69 88 PRO A O 1
ATOM 650 N N . MET A 1 89 ? -6.746 2.214 4.740 1.00 93.81 89 MET A N 1
ATOM 651 C CA . MET A 1 89 ? -6.311 0.906 5.232 1.00 93.81 89 MET A CA 1
ATOM 652 C C . MET A 1 89 ? -5.604 0.082 4.146 1.00 93.81 89 MET A C 1
ATOM 654 O O . MET A 1 89 ? -5.846 0.234 2.946 1.00 93.81 89 MET A O 1
ATOM 658 N N . SER A 1 90 ? -4.738 -0.826 4.588 1.00 93.56 90 SER A N 1
ATOM 659 C CA . SER A 1 90 ? -3.978 -1.745 3.738 1.00 93.56 90 SER A CA 1
ATOM 660 C C . SER A 1 90 ? -4.411 -3.190 3.955 1.00 93.56 90 SER A C 1
ATOM 662 O O . SER A 1 90 ? -4.855 -3.551 5.044 1.00 93.56 90 SER A O 1
ATOM 664 N N . VAL A 1 91 ? -4.281 -4.020 2.919 1.00 94.81 91 VAL A N 1
ATOM 665 C CA . VAL A 1 91 ? -4.578 -5.452 3.028 1.00 94.81 91 VAL A CA 1
ATOM 666 C C . VAL A 1 91 ? -3.429 -6.180 3.734 1.00 94.81 91 VAL A C 1
ATOM 668 O O . VAL A 1 91 ? -2.269 -6.050 3.342 1.00 94.81 91 VAL A O 1
ATOM 671 N N . CYS A 1 92 ? -3.747 -6.964 4.762 1.00 92.50 92 CYS A N 1
ATOM 672 C CA . CYS A 1 92 ? -2.793 -7.763 5.523 1.00 92.50 92 CYS A CA 1
ATOM 673 C C . CYS A 1 92 ? -3.211 -9.244 5.490 1.00 92.50 92 CYS A C 1
ATOM 675 O O . CYS A 1 92 ? -4.394 -9.547 5.677 1.00 92.50 92 CYS A O 1
ATOM 677 N N . PRO A 1 93 ? -2.298 -10.184 5.182 1.00 92.88 93 PRO A N 1
ATOM 678 C CA . PRO A 1 93 ? -2.661 -11.588 5.076 1.00 92.88 93 PRO A CA 1
ATOM 679 C C . PRO A 1 93 ? -2.796 -12.177 6.481 1.00 92.88 93 PRO A C 1
ATOM 681 O O . PRO A 1 93 ? -1.944 -11.951 7.337 1.00 92.88 93 PRO A O 1
ATOM 684 N N . ILE A 1 94 ? -3.852 -12.959 6.710 1.00 91.31 94 ILE A N 1
ATOM 685 C CA . ILE A 1 94 ? -4.063 -13.641 8.001 1.00 91.31 94 ILE A CA 1
ATOM 686 C C . ILE A 1 94 ? -3.067 -14.801 8.159 1.00 91.31 94 ILE A C 1
ATOM 688 O O . ILE A 1 94 ? -2.673 -15.172 9.265 1.00 91.31 94 ILE A O 1
ATOM 692 N N . THR A 1 95 ? -2.640 -15.379 7.036 1.00 88.81 95 THR A N 1
ATOM 693 C CA . THR A 1 95 ? -1.638 -16.442 7.000 1.00 88.81 95 THR A CA 1
ATOM 694 C C . THR A 1 95 ? -0.245 -15.878 6.720 1.00 88.81 95 THR A C 1
ATOM 696 O O . THR A 1 95 ? -0.071 -14.771 6.215 1.00 88.8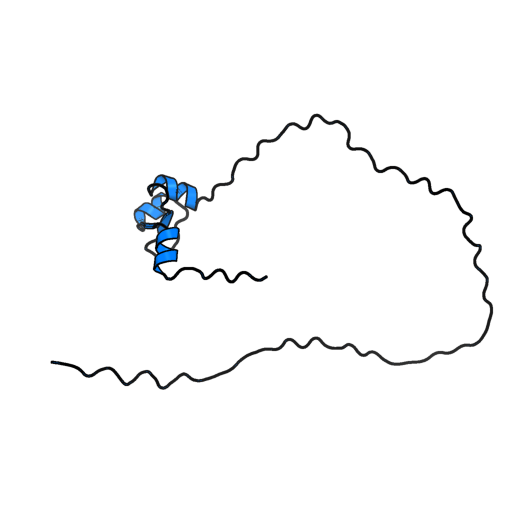1 95 THR A O 1
ATOM 699 N N . SER A 1 96 ? 0.790 -16.658 7.026 1.00 83.75 96 SER A N 1
ATOM 700 C CA . SER A 1 96 ? 2.184 -16.297 6.743 1.00 83.75 96 SER A CA 1
ATOM 701 C C . SER A 1 96 ? 2.546 -16.356 5.251 1.00 83.75 96 SER A C 1
ATOM 703 O O . SER A 1 96 ? 3.630 -15.915 4.867 1.00 83.75 96 SER A O 1
ATOM 705 N N . ALA A 1 97 ? 1.657 -16.879 4.402 1.00 87.38 97 ALA A N 1
ATOM 706 C CA . ALA A 1 97 ? 1.811 -16.848 2.956 1.00 87.38 97 ALA A CA 1
ATOM 707 C C . ALA A 1 97 ? 1.229 -15.543 2.400 1.00 87.38 97 ALA A C 1
ATOM 709 O O . ALA A 1 97 ? 0.110 -15.162 2.729 1.00 87.38 97 ALA A O 1
ATOM 710 N N . ARG A 1 98 ? 1.983 -14.862 1.531 1.00 88.06 98 ARG A N 1
ATOM 711 C CA . ARG A 1 98 ? 1.509 -13.660 0.838 1.00 88.06 98 ARG A CA 1
ATOM 712 C C . ARG A 1 98 ? 1.045 -14.022 -0.576 1.00 88.06 98 ARG A C 1
ATOM 714 O O . ARG A 1 98 ? 1.894 -14.352 -1.410 1.00 88.06 98 ARG A O 1
ATOM 721 N N . PRO A 1 99 ? -0.260 -13.944 -0.880 1.00 90.00 99 PRO A N 1
ATOM 722 C CA . PRO A 1 99 ? -0.756 -14.262 -2.209 1.00 90.00 99 PRO A CA 1
ATOM 723 C C . PRO A 1 99 ? -0.320 -13.205 -3.227 1.00 90.00 99 PRO A C 1
ATOM 725 O O . PRO A 1 99 ? -0.316 -12.005 -2.954 1.00 90.00 99 PRO A O 1
ATOM 728 N N . SER A 1 100 ? 0.004 -13.633 -4.445 1.00 89.00 100 SER A N 1
ATOM 729 C CA . SER A 1 100 ? 0.321 -12.719 -5.553 1.00 89.00 100 SER A CA 1
ATOM 730 C C . SER A 1 100 ? -0.909 -12.307 -6.368 1.00 89.00 100 SER A C 1
ATOM 732 O O . SER A 1 100 ? -0.819 -11.420 -7.214 1.00 89.00 100 SER A O 1
ATOM 734 N N . THR A 1 101 ? -2.059 -12.948 -6.137 1.00 91.38 101 THR A N 1
ATOM 735 C CA . THR A 1 101 ? -3.287 -12.751 -6.916 1.00 91.38 101 THR A CA 1
ATOM 736 C C . THR A 1 101 ? -4.452 -12.381 -6.014 1.00 91.38 101 THR A C 1
ATOM 738 O O . THR A 1 101 ? -4.574 -12.911 -4.913 1.00 91.38 101 THR A O 1
ATOM 741 N N . LEU A 1 102 ? -5.346 -11.517 -6.501 1.00 92.38 102 LEU A N 1
ATOM 742 C CA . LEU A 1 102 ? -6.524 -11.070 -5.754 1.00 92.38 102 LEU A CA 1
ATOM 743 C C . LEU A 1 102 ? -7.423 -12.229 -5.299 1.00 92.38 102 LEU A C 1
ATOM 745 O O . LEU A 1 102 ? -7.908 -12.223 -4.174 1.00 92.38 102 LEU A O 1
ATOM 749 N N . LEU A 1 103 ? -7.610 -13.248 -6.143 1.00 93.75 103 LEU A N 1
ATOM 750 C CA . LEU A 1 103 ? -8.391 -14.430 -5.771 1.00 93.75 103 LEU A CA 1
ATOM 751 C C . LEU A 1 103 ? -7.739 -15.217 -4.628 1.00 93.75 103 LEU A C 1
ATOM 753 O O . LEU A 1 103 ? -8.456 -15.722 -3.771 1.00 93.75 103 LEU A O 1
ATOM 757 N N . GLY A 1 104 ? -6.404 -15.276 -4.584 1.00 93.19 104 GLY A N 1
ATOM 758 C CA . GLY A 1 104 ? -5.678 -15.877 -3.466 1.00 93.19 104 GLY A CA 1
ATOM 759 C C . GLY A 1 104 ? -5.929 -15.134 -2.155 1.00 93.19 104 GLY A C 1
ATOM 760 O O . GLY A 1 104 ? -6.243 -15.764 -1.157 1.00 93.19 104 GLY A O 1
ATOM 761 N N . TRP A 1 105 ? -5.913 -13.796 -2.173 1.00 92.88 105 TRP A N 1
ATOM 762 C CA . TRP A 1 105 ? -6.244 -12.985 -0.991 1.00 92.88 105 TRP A CA 1
ATOM 763 C C . TRP A 1 105 ? -7.658 -13.242 -0.463 1.00 92.88 105 TRP A C 1
ATOM 765 O O . TRP A 1 105 ? -7.858 -13.320 0.745 1.00 92.88 105 TRP A O 1
ATOM 775 N N . ILE A 1 106 ? -8.636 -13.402 -1.358 1.00 92.94 106 ILE A N 1
ATOM 776 C CA . ILE A 1 106 ? -10.021 -13.703 -0.968 1.00 92.94 106 ILE A CA 1
ATOM 777 C C . ILE A 1 106 ? -10.141 -15.127 -0.406 1.00 92.94 106 ILE A C 1
ATOM 779 O O . ILE A 1 106 ? -10.879 -15.337 0.553 1.00 92.94 106 ILE A O 1
ATOM 783 N N . ALA A 1 107 ? -9.437 -16.098 -0.992 1.00 94.19 107 ALA A N 1
ATOM 784 C CA . ALA A 1 107 ? -9.492 -17.496 -0.569 1.00 94.19 107 ALA A CA 1
ATOM 785 C C . ALA A 1 107 ? -8.774 -17.745 0.767 1.00 94.19 107 ALA A C 1
ATOM 787 O O . ALA A 1 107 ? -9.317 -18.431 1.630 1.00 94.19 107 ALA A O 1
ATOM 788 N N . ASP A 1 108 ? -7.582 -17.172 0.937 1.00 92.75 108 ASP A N 1
ATOM 789 C CA . ASP A 1 108 ? -6.742 -17.359 2.126 1.00 92.75 108 ASP A CA 1
ATOM 790 C C . ASP A 1 108 ? -7.197 -16.485 3.306 1.00 92.75 108 ASP A C 1
ATOM 792 O O . ASP A 1 108 ? -6.829 -16.735 4.456 1.00 92.75 108 ASP A O 1
ATOM 796 N N . GLY A 1 109 ? -8.030 -15.480 3.025 1.00 92.69 109 GLY A N 1
ATOM 797 C CA . GLY A 1 109 ? -8.520 -14.519 3.998 1.00 92.69 109 GLY A CA 1
ATOM 798 C C . GLY A 1 109 ? -7.546 -13.363 4.219 1.00 92.69 109 GLY A C 1
ATOM 799 O O . GLY A 1 109 ? -6.320 -13.511 4.209 1.00 92.69 109 GLY A O 1
ATOM 800 N N . TYR A 1 110 ? -8.117 -12.185 4.438 1.00 94.94 110 TYR A N 1
ATOM 801 C CA . TYR A 1 110 ? -7.373 -10.954 4.649 1.00 94.94 110 TYR A CA 1
ATOM 802 C C . TYR A 1 110 ? -8.006 -10.110 5.749 1.00 94.94 110 TYR A C 1
ATOM 804 O O . TYR A 1 110 ? -9.206 -10.198 6.009 1.00 94.94 110 TYR A O 1
ATOM 812 N N . GLU A 1 111 ? -7.187 -9.263 6.356 1.00 94.25 111 GLU A N 1
ATOM 813 C CA . GLU A 1 111 ? -7.604 -8.252 7.315 1.00 94.25 111 GLU A CA 1
ATOM 814 C C . GLU A 1 111 ? -7.198 -6.871 6.799 1.00 94.25 111 GLU A C 1
ATOM 816 O O . GLU A 1 111 ? -6.117 -6.698 6.233 1.00 94.25 111 GLU A O 1
ATOM 821 N N . CYS A 1 112 ? -8.084 -5.887 6.946 1.00 95.56 112 CYS A N 1
ATOM 822 C CA . CYS A 1 112 ? -7.771 -4.506 6.604 1.00 95.56 112 CYS A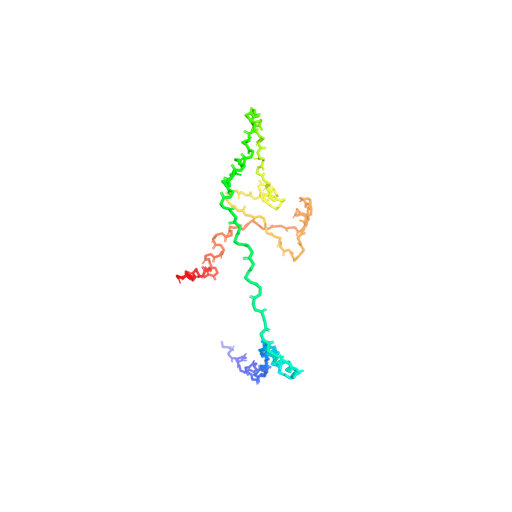 CA 1
ATOM 823 C C . CYS A 1 112 ? -7.199 -3.811 7.830 1.00 95.56 112 CYS A C 1
ATOM 825 O O . CYS A 1 112 ? -7.881 -3.682 8.842 1.00 95.56 112 CYS A O 1
ATOM 827 N N . VAL A 1 113 ? -5.961 -3.350 7.710 1.00 93.38 113 VAL A N 1
ATOM 828 C CA . VAL A 1 113 ? -5.194 -2.789 8.819 1.00 93.38 113 VAL A CA 1
ATOM 829 C C . VAL A 1 113 ? -4.784 -1.361 8.488 1.00 93.38 113 VAL A C 1
ATOM 831 O O . VAL A 1 113 ? -4.270 -1.094 7.392 1.00 93.38 113 VAL A O 1
ATOM 834 N N . ASP A 1 114 ? -4.996 -0.443 9.430 1.00 93.31 114 ASP A N 1
ATOM 835 C CA . ASP A 1 114 ? -4.402 0.891 9.377 1.00 93.31 114 ASP A CA 1
ATOM 836 C C . ASP A 1 114 ? -2.981 0.817 9.946 1.00 93.31 114 ASP A C 1
ATOM 838 O O . ASP A 1 114 ? -2.769 0.762 11.155 1.00 93.31 114 ASP A O 1
ATOM 842 N N . GLN A 1 115 ? -1.989 0.810 9.053 1.00 87.38 115 GLN A N 1
ATOM 843 C CA . GLN A 1 115 ? -0.584 0.691 9.446 1.00 87.38 115 GLN A CA 1
ATOM 844 C C . GLN A 1 115 ? -0.144 1.823 10.373 1.00 87.38 115 GLN A C 1
ATOM 846 O O . GLN A 1 115 ? 0.727 1.616 11.213 1.00 87.38 115 GLN A O 1
ATOM 851 N N . GLN A 1 116 ? -0.710 3.021 10.221 1.00 88.12 116 GLN A N 1
ATOM 852 C CA . GLN A 1 116 ? -0.322 4.153 11.045 1.00 88.12 116 GLN A CA 1
ATOM 853 C C . GLN A 1 116 ? -0.822 3.957 12.475 1.00 88.12 116 GLN A C 1
ATOM 855 O O . GLN A 1 116 ? -0.047 4.126 13.418 1.00 88.12 116 GLN A O 1
ATOM 860 N N . GLU A 1 117 ? -2.091 3.578 12.627 1.00 88.44 117 GLU A N 1
ATOM 861 C CA . GLU A 1 117 ? -2.702 3.326 13.932 1.00 88.44 117 GLU A CA 1
ATOM 862 C C . GLU A 1 117 ? -2.041 2.136 14.641 1.00 88.44 117 GLU A C 1
ATOM 864 O O . GLU A 1 117 ? -1.663 2.249 15.812 1.00 88.44 117 GLU A O 1
ATOM 869 N N . ASP A 1 118 ? -1.794 1.044 13.919 1.00 87.06 118 ASP A N 1
ATOM 870 C CA . ASP A 1 118 ? -1.129 -0.149 14.446 1.00 87.06 118 ASP A CA 1
ATOM 871 C C . ASP A 1 118 ? 0.291 0.154 14.929 1.00 87.06 118 ASP A C 1
ATOM 873 O O . ASP A 1 118 ? 0.660 -0.189 16.055 1.00 87.06 118 ASP A O 1
ATOM 877 N N . LEU A 1 119 ? 1.088 0.866 14.123 1.00 85.38 119 LEU A N 1
ATOM 878 C CA . LEU A 1 119 ? 2.441 1.261 14.516 1.00 85.38 119 LEU A CA 1
ATOM 879 C C . LEU A 1 119 ? 2.424 2.172 15.745 1.00 85.38 119 LEU A C 1
ATOM 881 O O . LEU A 1 119 ? 3.269 2.017 16.629 1.00 85.38 119 LEU A O 1
ATOM 885 N N . THR A 1 120 ? 1.466 3.101 15.836 1.00 85.50 120 THR A N 1
ATOM 886 C CA . THR A 1 120 ? 1.323 3.946 17.031 1.00 85.50 120 THR A CA 1
ATOM 887 C C . THR A 1 120 ? 0.884 3.152 18.260 1.00 85.50 120 THR A C 1
ATOM 889 O O . THR A 1 120 ? 1.400 3.393 19.352 1.00 85.50 120 THR A O 1
ATOM 892 N N . SER A 1 121 ? 0.012 2.157 18.091 1.00 86.69 121 SER A N 1
ATOM 893 C CA . SER A 1 121 ? -0.470 1.291 19.170 1.00 86.69 121 SER A CA 1
ATOM 894 C C . SER A 1 121 ? 0.614 0.344 19.688 1.00 86.69 121 SER A C 1
ATOM 896 O O . SER A 1 121 ? 0.680 0.078 20.887 1.00 86.69 121 SER A O 1
ATOM 898 N N . CYS A 1 122 ? 1.533 -0.099 18.826 1.00 82.50 122 CYS A N 1
ATOM 899 C CA . CYS A 1 122 ? 2.705 -0.889 19.213 1.00 82.50 122 CYS A CA 1
ATOM 900 C C . CYS A 1 122 ? 3.814 -0.078 19.915 1.00 82.50 122 CYS A C 1
ATOM 902 O O . CYS A 1 122 ? 4.902 -0.605 20.146 1.00 82.50 122 CYS A O 1
ATOM 904 N N . GLY A 1 123 ? 3.556 1.183 20.281 1.00 82.56 123 GLY A N 1
ATOM 905 C CA . GLY A 1 123 ? 4.509 2.056 20.974 1.00 82.56 123 GLY A CA 1
ATOM 906 C C . GLY A 1 123 ? 5.302 2.988 20.056 1.00 82.56 123 GLY A C 1
ATOM 907 O O . GLY A 1 123 ? 6.134 3.748 20.549 1.00 82.56 123 GLY A O 1
ATOM 908 N N . GLY A 1 124 ? 5.020 2.974 18.749 1.00 75.44 124 GLY A N 1
ATOM 909 C CA . GLY A 1 124 ? 5.679 3.811 17.753 1.00 75.44 124 GLY A CA 1
ATOM 910 C C . GLY A 1 124 ? 7.124 3.400 17.462 1.00 75.44 124 GLY A C 1
ATOM 911 O O . GLY A 1 124 ? 7.851 2.871 18.302 1.00 75.44 124 GLY A O 1
ATOM 912 N N . CYS A 1 125 ? 7.585 3.691 16.248 1.00 70.69 125 CYS A N 1
ATOM 913 C CA . CYS A 1 125 ? 9.012 3.678 15.951 1.00 70.69 125 CYS A CA 1
ATOM 914 C C . CYS A 1 125 ? 9.603 4.992 16.470 1.00 70.69 125 CYS A C 1
ATOM 916 O O . CYS A 1 125 ? 9.344 6.052 15.899 1.00 70.69 125 CYS A O 1
ATOM 918 N N . GLY A 1 126 ? 10.378 4.944 17.555 1.00 65.81 126 GLY A N 1
ATOM 919 C CA . GLY A 1 126 ? 11.133 6.107 18.014 1.00 65.81 126 GLY A CA 1
ATOM 920 C C . GLY A 1 126 ? 12.096 6.560 16.917 1.00 65.81 126 GLY A C 1
ATOM 921 O O . GLY A 1 126 ? 13.080 5.877 16.637 1.00 65.81 126 GLY A O 1
ATOM 922 N N . ILE A 1 127 ? 11.810 7.695 16.278 1.00 69.56 127 ILE A N 1
ATOM 923 C CA . ILE A 1 127 ? 12.753 8.338 15.366 1.00 69.56 127 ILE A CA 1
ATOM 924 C C . ILE A 1 127 ? 13.883 8.878 16.243 1.00 69.56 127 ILE A C 1
ATOM 926 O O . ILE A 1 127 ? 13.727 9.877 16.939 1.00 69.56 127 ILE A O 1
ATOM 930 N N . VAL A 1 128 ? 15.019 8.186 16.259 1.00 64.56 128 VAL A N 1
ATOM 931 C CA . VAL A 1 128 ? 16.276 8.774 16.720 1.00 64.56 128 VAL A CA 1
ATOM 932 C C . VAL A 1 128 ? 16.804 9.626 15.576 1.00 64.56 128 VAL A C 1
ATOM 934 O O . VAL A 1 128 ? 17.408 9.108 14.639 1.00 64.56 128 VAL A O 1
ATOM 937 N N . ASP A 1 129 ? 16.543 10.931 15.636 1.00 57.53 129 ASP A N 1
ATOM 938 C CA . ASP A 1 129 ? 17.213 11.903 14.777 1.00 57.53 129 ASP A CA 1
ATOM 939 C C . ASP A 1 129 ? 18.727 11.802 15.017 1.00 57.53 129 ASP A C 1
ATOM 941 O O . ASP A 1 129 ? 19.255 12.262 16.033 1.00 57.53 129 ASP A O 1
ATOM 945 N N . THR A 1 130 ? 19.451 11.179 14.090 1.00 61.06 130 THR A N 1
ATOM 946 C CA . THR A 1 130 ? 20.908 11.306 14.027 1.00 61.06 130 THR A CA 1
ATOM 947 C C . THR A 1 130 ? 21.231 12.705 13.514 1.00 61.06 130 THR A C 1
ATOM 949 O O . THR A 1 130 ? 21.177 12.953 12.309 1.00 61.06 130 THR A O 1
ATOM 952 N N . LYS A 1 131 ? 21.496 13.618 14.450 1.00 50.22 131 LYS A N 1
ATOM 953 C CA . LYS A 1 131 ? 22.046 14.955 14.200 1.00 50.22 131 LYS A CA 1
ATOM 954 C C . LYS A 1 131 ? 23.512 14.884 13.778 1.00 50.22 131 LYS A C 1
ATOM 956 O O . LYS A 1 131 ? 24.249 14.067 14.374 1.00 50.22 131 LYS A O 1
#

InterPro domains:
  IPR038955 Protein PriA/CPL1 [PTHR35192] (21-125)

Sequence (131 aa):
MRATTIISTFCVLACTIYSPASALPSNSGSLAARAPSPSIVARAPQPSSARRMEARAPMPSASLKKKREQHVIVSAEEQISRQLCPTPMSVCPITSARPSTLLGWIADGYECVDQQEDLTSCGGCGIVDTK

Foldseek 3Di:
DDDDDDDDDPPDDPDDDDDDDDDDDDPPDDDDDDDDDDDDPPPPPDPDPPPPPPPPDDDPPPDPPPDDDDDDDDDLQVVLQVVPHDPPWGKDFPDPDDDSDNVCCVVRDTDTHDPVVVCVVVVHDPPPPPD

Secondary structure (DSSP, 8-state):
------SSSSSS----------PPP------------------PPPPP-------PPPPPP--------------HHHHHHHHHS-TT-EEEESSSS--SSHHHHHHH-EEEE-HHHHHHHTT--------